Protein AF-A0A075I385-F1 (afdb_monomer)

Secondary structure (DSSP, 8-state):
------------------GGGGGGHHHHHHHHHHHHHHHHHHHHHHHHT-

Organism: NCBI:txid1456366

Sequence (50 aa):
MSKKDGCILDAKWDIKMSGLAGMFTGMVSKHIRGGTEQALELIKQEAESY

Structure (mmCIF, N/CA/C/O backbone):
data_AF-A0A075I385-F1
#
_entry.id   AF-A0A075I385-F1
#
loop_
_atom_site.group_PDB
_atom_site.id
_atom_site.type_symbol
_atom_site.label_atom_id
_atom_site.label_alt_id
_atom_site.label_comp_id
_atom_site.label_asym_id
_atom_site.label_entity_id
_atom_site.label_seq_id
_atom_site.pdbx_PDB_ins_code
_atom_site.Cartn_x
_atom_site.Cartn_y
_atom_site.Cartn_z
_atom_site.occupancy
_atom_site.B_iso_or_equiv
_atom_site.auth_seq_id
_atom_site.auth_comp_id
_atom_site.auth_asym_id
_atom_site.auth_atom_id
_atom_site.pdbx_PDB_model_num
ATOM 1 N N . MET A 1 1 ? -21.497 -13.958 25.511 1.00 41.59 1 MET A N 1
ATOM 2 C CA . MET A 1 1 ? -20.290 -13.676 24.705 1.00 41.59 1 MET A CA 1
ATOM 3 C C . MET A 1 1 ? -20.717 -12.673 23.642 1.00 41.59 1 MET A C 1
ATOM 5 O O . MET A 1 1 ? -21.341 -13.076 22.670 1.00 41.59 1 MET A O 1
ATOM 9 N N . SER A 1 2 ? -20.577 -11.370 23.904 1.00 45.94 2 SER A N 1
ATOM 10 C CA . SER A 1 2 ? -21.082 -10.335 22.988 1.00 45.94 2 SER A CA 1
ATOM 11 C C . SER A 1 2 ? -20.275 -10.348 21.692 1.00 45.94 2 SER A C 1
ATOM 13 O O . SER A 1 2 ? -19.044 -10.342 21.737 1.00 45.94 2 SER A O 1
ATOM 15 N N . LYS A 1 3 ? -20.966 -10.393 20.548 1.00 54.31 3 LYS A N 1
ATOM 16 C CA . LYS A 1 3 ? -20.365 -10.127 19.237 1.00 54.31 3 LYS A C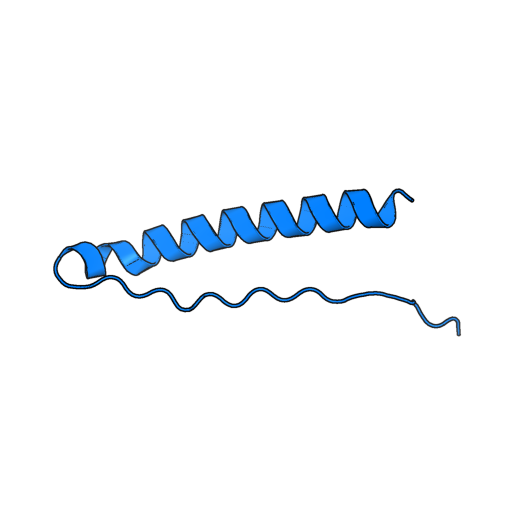A 1
ATOM 17 C C . LYS A 1 3 ? -19.730 -8.738 19.298 1.00 54.31 3 LYS A C 1
ATOM 19 O O . LYS A 1 3 ? -20.399 -7.780 19.664 1.00 54.31 3 LYS A O 1
ATOM 24 N N . LYS A 1 4 ? -18.440 -8.639 18.984 1.00 63.16 4 LYS A N 1
ATOM 25 C CA . LYS A 1 4 ? -17.834 -7.356 18.631 1.00 63.16 4 LYS A CA 1
ATOM 26 C C . LYS A 1 4 ? -18.315 -7.040 17.219 1.00 63.16 4 LYS A C 1
ATOM 28 O O . LYS A 1 4 ? -17.833 -7.665 16.277 1.00 63.16 4 LYS A O 1
ATOM 33 N N . ASP A 1 5 ? -19.291 -6.149 17.087 1.00 73.94 5 ASP A N 1
ATOM 34 C CA . ASP A 1 5 ? -19.660 -5.561 15.800 1.00 73.94 5 ASP A CA 1
ATOM 35 C C . ASP A 1 5 ? -18.497 -4.668 15.348 1.00 73.94 5 ASP A C 1
ATOM 37 O O . ASP A 1 5 ? -18.371 -3.520 15.755 1.00 73.94 5 ASP A O 1
ATOM 41 N N . GLY A 1 6 ? -17.565 -5.258 14.602 1.00 79.38 6 GLY A N 1
ATOM 42 C CA . GLY A 1 6 ? -16.390 -4.586 14.057 1.00 79.38 6 GLY A CA 1
ATOM 43 C C . GLY A 1 6 ? -16.386 -4.660 12.536 1.00 79.38 6 GLY A C 1
ATOM 44 O O . GLY A 1 6 ? -16.879 -5.624 11.949 1.00 79.38 6 GLY A O 1
ATOM 45 N N . CYS A 1 7 ? -15.809 -3.648 11.895 1.00 86.25 7 CYS A N 1
ATOM 46 C CA . CYS A 1 7 ? -15.582 -3.616 10.455 1.00 86.25 7 CYS A CA 1
ATOM 47 C C . CYS A 1 7 ? -14.090 -3.835 10.167 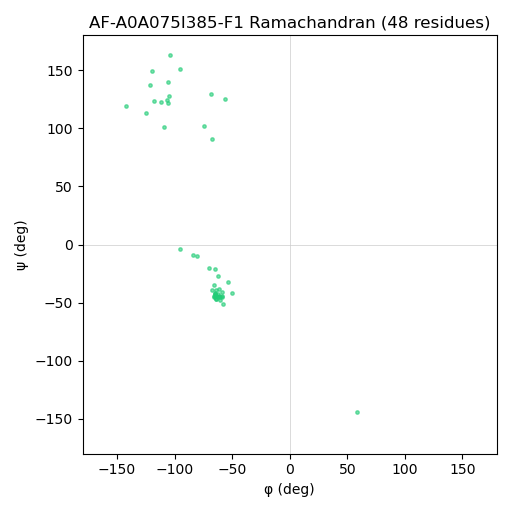1.00 86.25 7 CYS A C 1
ATOM 49 O O . CYS A 1 7 ? -13.239 -3.314 10.887 1.00 86.25 7 CYS A O 1
ATOM 51 N N . ILE A 1 8 ? -13.766 -4.609 9.129 1.00 90.62 8 ILE A N 1
ATOM 52 C CA . ILE A 1 8 ? -12.390 -4.785 8.649 1.00 90.62 8 ILE A CA 1
ATOM 53 C C . ILE A 1 8 ? -12.253 -4.008 7.344 1.00 90.62 8 ILE A C 1
ATOM 55 O O . ILE A 1 8 ? -13.002 -4.258 6.401 1.00 90.62 8 ILE A O 1
ATOM 59 N N . LEU A 1 9 ? -11.281 -3.098 7.289 1.00 91.25 9 LEU A N 1
ATOM 60 C CA . LEU A 1 9 ? -10.879 -2.416 6.063 1.00 91.25 9 LEU A CA 1
ATOM 61 C C . LEU A 1 9 ? -9.551 -2.999 5.576 1.00 91.25 9 LEU A C 1
ATOM 63 O O . LEU A 1 9 ? -8.582 -3.056 6.330 1.00 91.25 9 LEU A O 1
ATOM 67 N N . ASP A 1 10 ? -9.517 -3.400 4.307 1.00 93.81 10 ASP A N 1
ATOM 68 C CA . ASP A 1 10 ? -8.318 -3.870 3.614 1.00 93.81 10 ASP A CA 1
ATOM 69 C C . ASP A 1 10 ? -8.054 -2.986 2.391 1.00 93.81 10 ASP A C 1
ATOM 71 O O . ASP A 1 10 ? -8.981 -2.616 1.665 1.00 93.81 10 ASP A O 1
ATOM 75 N N . ALA A 1 11 ? -6.788 -2.635 2.172 1.00 95.38 11 ALA A N 1
ATOM 76 C CA . ALA A 1 11 ? -6.359 -1.824 1.042 1.00 95.38 11 ALA A CA 1
ATOM 77 C C . ALA A 1 11 ? -5.263 -2.558 0.268 1.00 95.38 11 ALA A C 1
ATOM 79 O O . ALA A 1 11 ? -4.140 -2.730 0.748 1.00 95.38 11 ALA A O 1
ATOM 80 N N . LYS A 1 12 ? -5.586 -2.958 -0.963 1.00 95.69 12 LYS A N 1
ATOM 81 C CA . LYS A 1 12 ? -4.667 -3.665 -1.854 1.00 95.69 12 LYS A CA 1
ATOM 82 C C . LYS A 1 12 ? -4.161 -2.738 -2.952 1.00 95.69 12 LYS A C 1
ATOM 84 O O . LYS A 1 12 ? -4.938 -2.234 -3.757 1.00 95.69 12 LYS A O 1
ATOM 89 N N . TRP A 1 13 ? -2.842 -2.588 -3.017 1.00 95.19 13 TRP A N 1
ATOM 90 C CA . TRP A 1 13 ? -2.158 -1.811 -4.045 1.00 95.19 13 TRP A CA 1
ATOM 91 C C . TRP A 1 13 ? -1.350 -2.736 -4.952 1.00 95.19 13 TRP A C 1
ATOM 93 O O . TRP A 1 13 ? -0.477 -3.459 -4.477 1.00 95.19 13 TRP A O 1
ATOM 103 N N . ASP A 1 14 ? -1.624 -2.693 -6.254 1.00 95.50 14 ASP A N 1
ATOM 104 C CA . ASP A 1 14 ? -0.791 -3.319 -7.282 1.00 95.50 14 ASP A CA 1
ATOM 105 C C . ASP A 1 14 ? -0.094 -2.212 -8.077 1.00 95.50 14 ASP A C 1
ATOM 107 O O . ASP A 1 14 ? -0.711 -1.519 -8.886 1.00 95.50 14 ASP A O 1
ATOM 111 N N . ILE A 1 15 ? 1.179 -1.969 -7.759 1.00 93.25 15 ILE A N 1
ATOM 112 C CA . ILE A 1 15 ? 1.944 -0.832 -8.277 1.00 93.25 15 ILE A CA 1
ATOM 113 C C . ILE A 1 15 ? 3.117 -1.363 -9.083 1.00 93.25 15 ILE A C 1
ATOM 115 O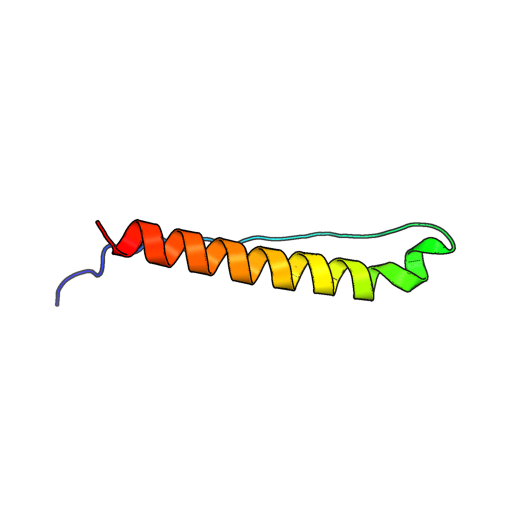 O . ILE A 1 15 ? 3.978 -2.082 -8.574 1.00 93.25 15 ILE A O 1
ATOM 119 N N . LYS A 1 16 ? 3.187 -0.941 -10.344 1.00 94.25 16 LYS A N 1
ATOM 120 C CA . LYS A 1 16 ? 4.300 -1.254 -11.232 1.00 94.25 16 LYS A CA 1
ATOM 121 C C . LYS A 1 16 ? 4.622 -0.056 -12.105 1.00 94.25 16 LYS A C 1
ATOM 123 O O . LYS A 1 16 ? 3.791 0.390 -12.890 1.00 94.25 16 LYS A O 1
ATOM 128 N N . MET A 1 17 ? 5.846 0.444 -11.985 1.00 95.12 17 MET A N 1
ATOM 129 C CA . MET A 1 17 ? 6.362 1.481 -12.873 1.00 95.12 17 MET A CA 1
ATOM 130 C C . MET A 1 17 ? 7.160 0.838 -14.011 1.00 95.12 17 MET A C 1
ATOM 132 O O . MET A 1 17 ? 7.721 -0.250 -13.861 1.00 95.12 17 MET A O 1
ATOM 136 N N . SER A 1 18 ? 7.190 1.493 -15.168 1.00 95.62 18 SER A N 1
ATOM 137 C CA . SER A 1 18 ? 7.850 0.989 -16.374 1.00 95.62 18 SER A CA 1
ATOM 138 C C . SER A 1 18 ? 9.188 1.686 -16.640 1.00 95.62 18 SER A C 1
ATOM 140 O O . SER A 1 18 ? 9.493 2.745 -16.085 1.00 95.62 18 SER A O 1
ATOM 142 N N . GLY A 1 19 ? 10.007 1.070 -17.499 1.00 95.25 19 GLY A N 1
ATOM 143 C CA . GLY A 1 19 ? 11.296 1.618 -17.920 1.00 95.25 19 GLY A CA 1
ATOM 144 C C . GLY A 1 19 ? 12.247 1.878 -16.750 1.00 95.25 19 GLY A C 1
ATOM 145 O O . GLY A 1 19 ? 12.254 1.142 -15.764 1.00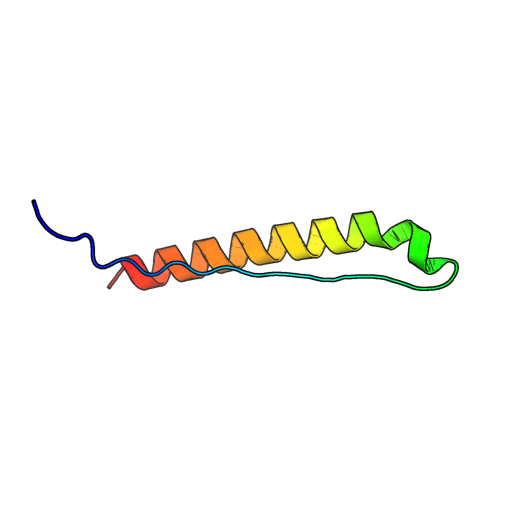 95.25 19 GLY A O 1
ATOM 146 N N . LEU A 1 20 ? 13.029 2.955 -16.847 1.00 93.88 20 LEU A N 1
ATOM 147 C CA . LEU A 1 20 ? 13.974 3.360 -15.799 1.00 93.88 20 LEU A CA 1
ATOM 148 C C . LEU A 1 20 ? 13.276 3.697 -14.474 1.00 93.88 20 LEU A C 1
ATOM 150 O O . LEU A 1 20 ? 13.861 3.507 -13.414 1.00 93.88 20 LEU A O 1
ATOM 154 N N . ALA A 1 21 ? 12.010 4.125 -14.508 1.00 94.12 21 ALA A N 1
ATOM 155 C CA . ALA A 1 21 ? 11.244 4.388 -13.294 1.00 94.12 21 ALA A CA 1
ATOM 156 C C . ALA A 1 21 ? 10.891 3.101 -12.525 1.00 94.12 21 ALA A C 1
ATOM 158 O O . ALA A 1 21 ? 10.652 3.145 -11.318 1.00 94.12 21 ALA A O 1
ATOM 159 N N . GLY A 1 22 ? 10.929 1.943 -13.197 1.00 96.19 22 GLY A N 1
ATOM 160 C CA . GLY A 1 22 ? 10.714 0.631 -12.590 1.00 96.19 22 GLY A CA 1
ATOM 161 C C . GLY A 1 22 ? 11.618 0.370 -11.384 1.00 96.19 22 GLY A C 1
ATOM 162 O O . GLY A 1 22 ? 11.161 -0.239 -10.414 1.00 96.19 22 GLY A O 1
ATOM 163 N N . MET A 1 23 ? 12.843 0.913 -11.382 1.00 94.06 23 MET A N 1
ATOM 164 C CA . MET A 1 23 ? 13.791 0.766 -10.270 1.00 94.06 23 MET A CA 1
ATOM 165 C C . MET A 1 23 ? 13.322 1.429 -8.966 1.00 94.06 23 MET A C 1
ATOM 167 O O . MET A 1 23 ? 13.747 1.030 -7.886 1.00 94.06 23 MET A O 1
ATOM 171 N N . PHE A 1 24 ? 12.403 2.396 -9.048 1.00 96.12 24 PHE A N 1
ATOM 172 C CA . PHE A 1 24 ? 11.841 3.090 -7.886 1.00 96.12 24 PHE A CA 1
ATOM 173 C C . PHE A 1 24 ? 10.516 2.499 -7.399 1.00 96.12 24 PHE A C 1
ATOM 175 O O . PHE A 1 24 ? 10.016 2.931 -6.359 1.00 96.12 24 PHE A O 1
ATOM 182 N N . THR A 1 25 ? 9.958 1.496 -8.093 1.00 96.06 25 THR A N 1
ATOM 183 C CA . THR A 1 25 ? 8.656 0.891 -7.749 1.00 96.06 25 THR A CA 1
ATO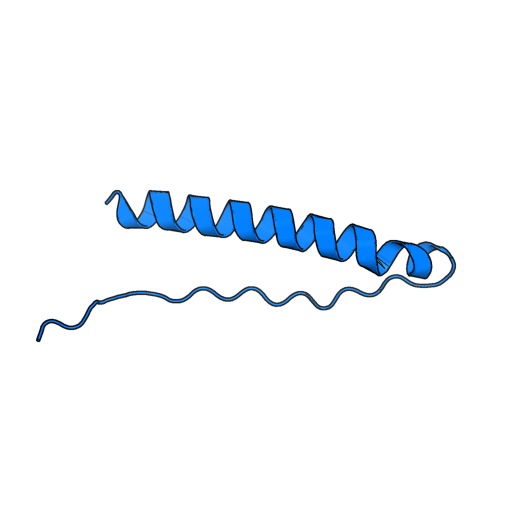M 184 C C . THR A 1 25 ? 8.593 0.497 -6.272 1.00 96.06 25 THR A C 1
ATOM 186 O O . THR A 1 25 ? 7.597 0.773 -5.606 1.00 96.06 25 THR A O 1
ATOM 189 N N . GLY A 1 26 ? 9.669 -0.077 -5.721 1.00 95.81 26 GLY A N 1
ATOM 190 C CA . GLY 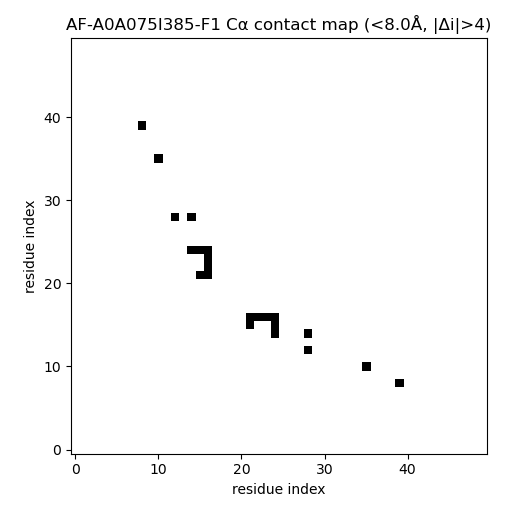A 1 26 ? 9.733 -0.459 -4.307 1.00 95.81 26 GLY A CA 1
ATOM 191 C C . GLY A 1 26 ? 9.663 0.730 -3.340 1.00 95.81 26 GLY A C 1
ATOM 192 O O . GLY A 1 26 ? 8.937 0.670 -2.349 1.00 95.81 26 GLY A O 1
ATOM 193 N N . MET A 1 27 ? 10.365 1.831 -3.636 1.00 96.06 27 MET A N 1
ATOM 194 C CA . MET A 1 27 ? 10.338 3.040 -2.799 1.00 96.06 27 MET A CA 1
ATOM 195 C C . MET A 1 27 ? 8.954 3.697 -2.810 1.00 96.06 27 MET A C 1
ATOM 197 O O . MET A 1 27 ? 8.428 4.036 -1.751 1.00 96.06 27 MET A O 1
ATOM 201 N N . VAL A 1 28 ? 8.339 3.814 -3.991 1.00 96.38 28 VAL A N 1
ATOM 202 C CA . VAL A 1 28 ? 6.994 4.387 -4.151 1.00 96.38 28 VAL A CA 1
ATOM 203 C C . VAL A 1 28 ? 5.945 3.516 -3.461 1.00 96.38 28 VAL A C 1
ATOM 205 O O . VAL A 1 28 ? 5.133 4.026 -2.691 1.00 96.38 28 VAL A O 1
ATOM 208 N N . SER A 1 29 ? 6.015 2.195 -3.648 1.00 96.75 29 SER A N 1
ATOM 209 C CA . SER A 1 29 ? 5.109 1.248 -2.986 1.00 96.75 29 SER A CA 1
ATOM 210 C C . SER A 1 29 ? 5.206 1.345 -1.463 1.00 96.75 29 SER A C 1
ATOM 212 O O . SER A 1 29 ? 4.187 1.341 -0.776 1.00 96.75 29 SER A O 1
ATOM 214 N N . LYS A 1 30 ? 6.423 1.496 -0.921 1.00 96.62 30 LYS A N 1
ATOM 215 C CA . LYS A 1 30 ? 6.635 1.676 0.520 1.00 96.62 30 LYS A CA 1
ATOM 216 C C . LYS A 1 30 ? 6.026 2.984 1.034 1.00 96.62 30 LYS A C 1
ATOM 218 O O . LYS A 1 30 ? 5.413 2.975 2.098 1.00 96.62 30 LYS A O 1
ATOM 223 N N . HIS A 1 31 ? 6.171 4.085 0.296 1.00 97.31 31 HIS A N 1
ATOM 224 C CA . HIS A 1 31 ? 5.580 5.372 0.671 1.00 97.31 31 HIS A CA 1
ATOM 225 C C . HIS A 1 31 ? 4.045 5.320 0.669 1.00 97.31 31 HIS A C 1
ATOM 227 O O . HIS A 1 31 ? 3.420 5.721 1.648 1.00 97.31 31 HIS A O 1
ATOM 233 N N . ILE A 1 32 ? 3.442 4.755 -0.384 1.00 97.69 32 ILE A N 1
ATOM 234 C CA . ILE A 1 32 ? 1.983 4.588 -0.493 1.00 97.69 32 ILE A CA 1
ATOM 235 C C . ILE A 1 32 ? 1.452 3.706 0.636 1.00 97.69 32 ILE A C 1
ATOM 237 O O . ILE A 1 32 ? 0.460 4.061 1.274 1.00 97.69 32 ILE A O 1
ATOM 241 N N . ARG A 1 33 ? 2.133 2.593 0.933 1.00 96.94 33 ARG A N 1
ATOM 242 C CA . ARG A 1 33 ? 1.775 1.726 2.059 1.00 96.94 33 ARG A CA 1
ATOM 243 C C . ARG A 1 33 ? 1.795 2.495 3.379 1.00 96.94 33 ARG A C 1
ATOM 245 O O . ARG A 1 33 ? 0.798 2.474 4.090 1.00 96.94 33 ARG A O 1
ATOM 252 N N . GLY A 1 34 ? 2.883 3.208 3.674 1.00 97.88 34 GLY A N 1
ATOM 253 C CA . GLY A 1 34 ? 2.999 3.985 4.909 1.00 97.88 34 GLY A CA 1
ATOM 254 C C . GLY A 1 34 ? 1.935 5.081 5.032 1.00 97.88 34 GLY A C 1
ATOM 255 O O . GLY A 1 34 ? 1.403 5.298 6.116 1.00 97.88 34 GLY A O 1
ATOM 256 N N . GLY A 1 35 ? 1.581 5.757 3.935 1.00 98.00 35 GLY A N 1
ATOM 257 C CA . GLY A 1 35 ? 0.474 6.721 3.922 1.00 98.00 35 GLY A CA 1
ATOM 258 C C . GLY A 1 35 ? -0.895 6.064 4.127 1.00 98.00 35 GLY A C 1
ATOM 259 O O . GLY A 1 35 ? -1.725 6.588 4.863 1.00 98.00 35 GLY A O 1
ATOM 260 N N . THR A 1 36 ? -1.114 4.889 3.530 1.00 98.06 36 THR A N 1
ATOM 261 C CA . THR A 1 36 ? -2.362 4.120 3.673 1.00 98.06 36 THR A CA 1
ATOM 262 C C . THR A 1 36 ? -2.550 3.626 5.106 1.00 98.06 36 THR A C 1
ATOM 264 O O . THR A 1 36 ? -3.633 3.775 5.656 1.00 98.06 36 THR A O 1
ATOM 267 N N . GLU A 1 37 ? -1.502 3.082 5.731 1.00 97.56 37 GLU A N 1
ATOM 268 C CA . GLU A 1 37 ? -1.536 2.637 7.131 1.00 97.56 37 GLU A CA 1
ATOM 269 C C . GLU A 1 37 ? -1.885 3.803 8.072 1.00 97.56 37 GLU A C 1
ATOM 271 O O . GLU A 1 37 ? -2.758 3.659 8.924 1.00 97.56 37 GLU A O 1
ATOM 276 N N . GLN A 1 38 ? -1.283 4.981 7.861 1.00 98.31 38 GLN A N 1
ATOM 277 C CA . GLN A 1 38 ? -1.615 6.193 8.622 1.00 98.31 38 GLN A CA 1
ATOM 278 C C . GLN A 1 38 ? -3.073 6.627 8.423 1.00 98.31 38 GLN A C 1
ATOM 280 O O . GLN A 1 38 ? -3.759 6.938 9.392 1.00 98.31 38 GLN A O 1
ATOM 285 N N . ALA A 1 39 ? -3.564 6.634 7.182 1.00 97.88 39 ALA A N 1
ATOM 286 C CA . ALA A 1 39 ? -4.940 7.025 6.888 1.00 97.88 39 ALA A CA 1
ATOM 287 C C . ALA A 1 39 ? -5.964 6.056 7.503 1.00 97.88 39 ALA A C 1
ATOM 289 O O . ALA A 1 39 ? -6.953 6.501 8.079 1.00 97.88 39 ALA A O 1
ATOM 290 N N . LEU A 1 40 ? -5.722 4.743 7.414 1.00 96.88 40 LEU A N 1
ATOM 291 C CA . LEU A 1 40 ? -6.602 3.727 7.999 1.00 96.88 40 LEU A CA 1
ATOM 292 C C . LEU A 1 40 ? -6.654 3.824 9.525 1.00 96.88 40 LEU A C 1
ATOM 294 O O . LEU A 1 40 ? -7.732 3.689 10.100 1.00 96.88 40 LEU A O 1
ATOM 298 N N . GLU A 1 41 ? -5.522 4.099 10.172 1.00 96.25 41 GLU A N 1
ATOM 299 C CA . GLU A 1 41 ? -5.476 4.312 11.618 1.00 96.25 41 GLU A CA 1
ATOM 300 C C . GLU A 1 41 ? -6.280 5.555 12.033 1.00 96.25 41 GLU A C 1
ATOM 302 O O . GLU A 1 41 ? -7.081 5.479 12.961 1.00 96.25 41 GLU A O 1
ATOM 307 N N . LEU A 1 42 ? -6.150 6.673 11.307 1.00 97.69 42 LEU A N 1
ATOM 308 C CA . LEU A 1 42 ? -6.938 7.886 11.570 1.00 97.69 42 LEU A CA 1
ATOM 309 C C . LEU A 1 42 ? -8.444 7.655 11.383 1.00 97.69 42 LEU A C 1
ATOM 311 O O . LEU A 1 42 ? -9.240 8.086 12.212 1.00 97.69 42 LEU A O 1
ATOM 315 N N . ILE A 1 43 ? -8.841 6.944 10.322 1.00 95.38 43 ILE A N 1
ATOM 316 C CA . ILE A 1 43 ? -10.247 6.584 10.075 1.00 95.38 43 ILE A CA 1
ATOM 317 C C . ILE A 1 43 ? -10.792 5.737 11.223 1.00 95.38 43 ILE A C 1
ATOM 319 O O . ILE A 1 43 ? -11.901 5.981 11.692 1.00 95.38 43 ILE A O 1
ATOM 323 N N .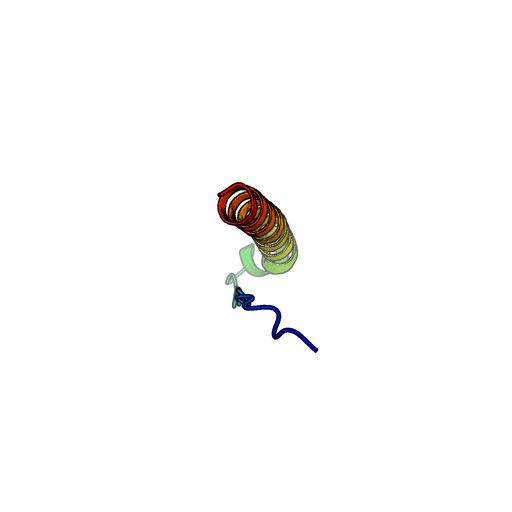 LYS A 1 44 ? -10.022 4.743 11.676 1.00 94.38 44 LYS A N 1
ATOM 324 C CA . LYS A 1 44 ? -10.412 3.893 12.798 1.00 94.38 44 LYS A CA 1
ATOM 325 C C . LYS A 1 44 ? -10.601 4.713 14.075 1.00 94.38 44 LYS A C 1
ATOM 327 O O . LYS A 1 44 ? -11.626 4.560 14.727 1.00 94.38 44 LYS A O 1
ATOM 332 N N . GLN A 1 45 ? -9.644 5.581 14.404 1.00 95.31 45 GLN A N 1
ATOM 333 C CA . GLN A 1 45 ? -9.712 6.431 15.596 1.00 95.31 45 GLN A CA 1
ATOM 334 C C . GLN A 1 45 ? -10.949 7.330 15.583 1.00 95.31 45 GLN A C 1
ATOM 336 O O . GLN A 1 45 ? -11.652 7.403 16.586 1.00 95.31 45 GLN A O 1
ATOM 341 N N . GLU A 1 46 ? -11.251 7.966 14.450 1.00 95.81 46 GLU A N 1
ATOM 342 C CA . GLU A 1 46 ? -12.455 8.788 14.304 1.00 95.81 46 GLU A CA 1
ATOM 343 C C . GLU A 1 46 ? -13.729 7.939 14.436 1.00 95.81 46 GLU A C 1
ATOM 345 O O . GLU A 1 46 ? -14.625 8.294 15.193 1.00 95.81 46 GLU A O 1
ATOM 350 N N . ALA A 1 47 ? -13.807 6.786 13.762 1.00 92.50 47 ALA A N 1
ATOM 351 C CA . ALA A 1 47 ? -14.990 5.922 13.791 1.00 92.50 47 ALA A CA 1
ATOM 352 C C . ALA A 1 47 ? -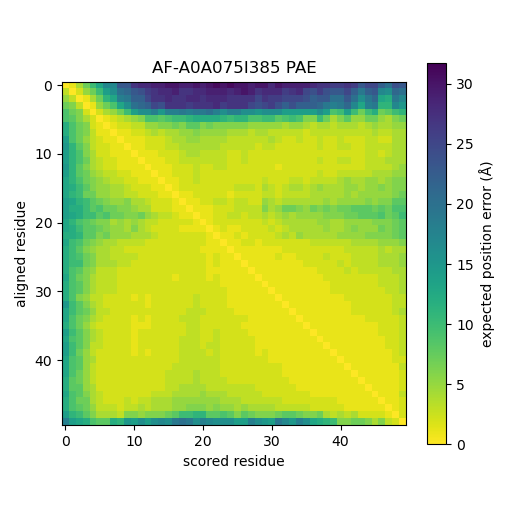15.276 5.312 15.175 1.00 92.50 47 ALA A C 1
ATOM 354 O O . ALA A 1 47 ? -16.437 5.138 15.527 1.00 92.50 47 ALA A O 1
ATOM 355 N N . GLU A 1 48 ? -14.2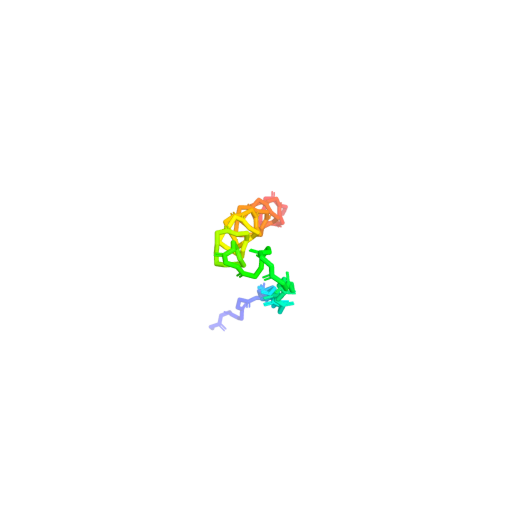36 4.983 15.947 1.00 90.88 48 GLU A N 1
ATOM 356 C CA . GLU A 1 48 ? -14.349 4.462 17.318 1.00 90.88 48 GLU A CA 1
ATOM 357 C C . GLU A 1 48 ? -14.579 5.570 18.365 1.00 90.88 48 GLU A C 1
ATOM 359 O O . GLU A 1 48 ? -14.848 5.261 19.526 1.00 90.88 48 GLU A O 1
ATOM 364 N N . SER A 1 49 ? -14.460 6.848 17.981 1.00 90.88 49 SER A N 1
ATOM 365 C CA . SER A 1 49 ? -14.696 7.995 18.871 1.00 90.88 49 SER A CA 1
ATOM 366 C C . SER A 1 49 ? -16.175 8.402 18.978 1.00 90.88 49 SER A C 1
ATOM 368 O O . SER A 1 49 ? -16.499 9.233 19.831 1.00 90.88 49 SER A O 1
ATOM 370 N N . TYR A 1 50 ? -17.056 7.833 18.146 1.00 67.75 50 TYR A N 1
ATOM 371 C CA . TYR A 1 50 ? -18.520 7.983 18.218 1.00 67.75 50 TYR A CA 1
ATOM 372 C C . TYR A 1 50 ? -19.169 6.809 18.956 1.00 67.75 50 TYR A C 1
ATOM 374 O O . TYR A 1 50 ? -20.164 7.061 19.674 1.00 67.75 50 TYR A O 1
#

pLDDT: mean 90.42, std 13.09, range [41.59, 98.31]

Solvent-accessible surface area (backbone atoms only — not comparable to full-atom values): 3350 Å² total; per-residue (Å²): 133,81,80,79,93,75,86,88,88,86,86,88,83,89,80,81,48,64,76,84,53,33,78,45,31,66,62,53,51,49,52,53,49,55,53,48,56,53,50,53,51,52,52,48,54,58,65,72,71,111

Mean predicted aligned error: 5.11 Å

Foldseek 3Di:
DDDPPDDDDDDDDDFADDDPCRVCRVVVVVVVVVVVVVVVVVVVVVVVVD

Radius of gyration: 16.14 Å; Cα contacts (8 Å, |Δi|>4): 11; chains: 1; bounding box: 35×22×43 Å